Protein AF-A0A353VJP0-F1 (afdb_monomer_lite)

Foldseek 3Di:
DCLCVLVVCLVVLVVVLVVLVVVLVVLVVVLVVVVVVVPCVVLNVVSVVLNVLSVQLSVLSVVLNVLSVVLSVCCVPVVDPVSNVVSNVSSVVSNVVSVVSVVVSVVVVVVSVVVVVVD

Structure (mmCIF, N/CA/C/O backbone):
data_AF-A0A353VJP0-F1
#
_entry.id   AF-A0A353VJP0-F1
#
loop_
_atom_site.group_PDB
_atom_site.id
_atom_site.type_symbol
_atom_site.label_atom_id
_atom_site.label_alt_id
_atom_site.label_comp_id
_atom_site.label_asym_id
_atom_site.label_entity_id
_atom_site.label_seq_id
_atom_site.pdbx_PDB_ins_code
_atom_site.Cartn_x
_atom_site.Cartn_y
_atom_site.Cartn_z
_atom_site.occupancy
_atom_site.B_iso_or_equiv
_atom_site.auth_seq_id
_atom_site.auth_comp_id
_atom_site.auth_asym_id
_atom_site.auth_atom_id
_atom_site.pdbx_PDB_model_num
ATOM 1 N N . MET A 1 1 ? 11.169 0.263 -25.327 1.00 51.88 1 MET A N 1
ATOM 2 C CA . MET A 1 1 ? 9.993 1.146 -25.448 1.00 51.88 1 MET A CA 1
ATOM 3 C C . MET A 1 1 ? 8.964 0.960 -24.315 1.00 51.88 1 MET A C 1
ATOM 5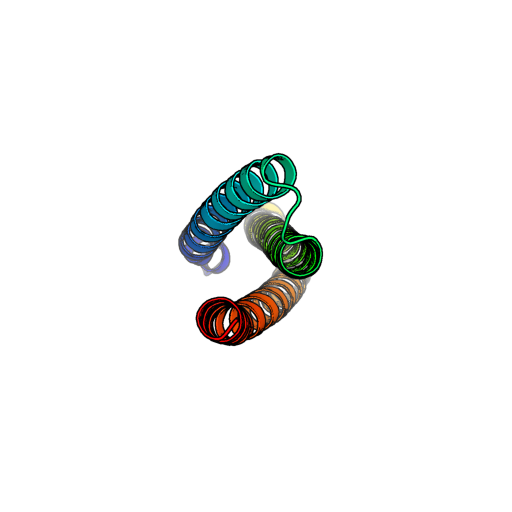 O O . MET A 1 1 ? 7.846 1.389 -24.492 1.00 51.88 1 MET A O 1
ATOM 9 N N . GLU A 1 2 ? 9.297 0.452 -23.114 1.00 70.00 2 GLU A N 1
ATOM 10 C CA . GLU A 1 2 ? 8.269 0.207 -22.062 1.00 70.00 2 GLU A CA 1
ATOM 11 C C . GLU A 1 2 ? 8.629 0.758 -20.667 1.00 70.00 2 GLU A C 1
ATOM 13 O O . GLU A 1 2 ? 8.192 0.248 -19.641 1.00 70.00 2 GLU A O 1
ATOM 18 N N . TRP A 1 3 ? 9.436 1.820 -20.587 1.00 74.38 3 TRP A N 1
ATOM 19 C CA . TRP A 1 3 ? 9.810 2.418 -19.293 1.00 74.38 3 TRP A CA 1
ATOM 20 C C . TRP A 1 3 ? 8.614 3.034 -18.541 1.00 74.38 3 TRP A C 1
ATOM 22 O O . TRP A 1 3 ? 8.684 3.232 -17.331 1.00 74.38 3 TRP A O 1
ATOM 32 N N . TYR A 1 4 ? 7.511 3.311 -19.247 1.00 80.62 4 TYR A N 1
ATOM 33 C CA . TYR A 1 4 ? 6.283 3.875 -18.688 1.00 80.62 4 TYR A CA 1
ATOM 34 C C . TYR A 1 4 ? 5.351 2.830 -18.060 1.00 80.62 4 TYR A C 1
ATOM 36 O O . TYR A 1 4 ? 4.409 3.217 -17.374 1.00 80.62 4 TYR A O 1
ATOM 44 N N . GLY A 1 5 ? 5.599 1.525 -18.239 1.00 81.69 5 GLY A N 1
ATOM 45 C CA . GLY A 1 5 ? 4.772 0.458 -17.655 1.00 81.69 5 GLY A CA 1
ATOM 46 C C . GLY A 1 5 ? 4.522 0.649 -16.149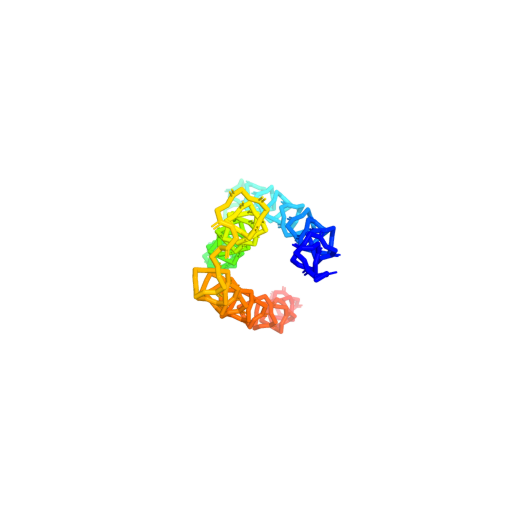 1.00 81.69 5 GLY A C 1
ATOM 47 O O . GLY A 1 5 ? 3.366 0.779 -15.746 1.00 81.69 5 GLY A O 1
ATOM 48 N N . PRO A 1 6 ? 5.571 0.803 -15.317 1.00 81.25 6 PRO A N 1
ATOM 49 C CA . PRO A 1 6 ? 5.428 1.121 -13.893 1.00 81.25 6 PRO A CA 1
ATOM 50 C C . PRO A 1 6 ? 4.592 2.374 -13.603 1.00 81.25 6 PRO A C 1
ATOM 52 O O . PRO A 1 6 ? 3.844 2.401 -12.627 1.00 81.25 6 PRO A O 1
ATOM 55 N N . LEU A 1 7 ? 4.691 3.404 -14.452 1.00 85.81 7 LEU A N 1
ATOM 56 C CA . LEU A 1 7 ? 3.971 4.668 -14.271 1.00 85.81 7 LEU A CA 1
ATOM 57 C C . LEU A 1 7 ? 2.465 4.505 -14.484 1.00 85.81 7 LEU A C 1
ATOM 59 O O . LEU A 1 7 ? 1.683 5.161 -13.804 1.00 85.81 7 LEU A O 1
ATOM 63 N N . THR A 1 8 ? 2.046 3.594 -15.365 1.00 90.44 8 THR A N 1
ATOM 64 C CA . THR A 1 8 ? 0.616 3.325 -15.604 1.00 90.44 8 THR A CA 1
ATOM 65 C C . THR A 1 8 ? -0.083 2.642 -14.426 1.00 90.44 8 THR A C 1
ATOM 67 O O . THR A 1 8 ? -1.302 2.733 -14.304 1.00 90.44 8 THR A O 1
ATOM 70 N N . ILE A 1 9 ? 0.671 2.008 -13.520 1.00 88.81 9 ILE A N 1
ATOM 71 C CA . ILE A 1 9 ? 0.139 1.322 -12.330 1.00 88.81 9 ILE A CA 1
ATOM 72 C C . ILE A 1 9 ? -0.017 2.297 -11.147 1.00 88.81 9 ILE A C 1
ATOM 74 O O . ILE A 1 9 ? -0.845 2.077 -10.259 1.00 88.81 9 ILE A O 1
ATOM 78 N N . LEU A 1 10 ? 0.730 3.408 -11.136 1.00 92.06 10 LEU A N 1
ATOM 79 C CA . LEU A 1 10 ? 0.706 4.384 -10.041 1.00 92.06 10 LEU A CA 1
ATOM 80 C C . LEU A 1 10 ? -0.684 4.961 -9.735 1.00 92.06 10 LEU A C 1
ATOM 82 O O . LEU A 1 10 ? -0.998 5.052 -8.549 1.00 92.06 10 LEU A O 1
ATOM 86 N N . PRO A 1 11 ? -1.545 5.302 -10.717 1.00 94.44 11 PRO A N 1
ATOM 87 C CA . PRO A 1 11 ? -2.901 5.757 -10.423 1.00 94.44 11 PRO A CA 1
ATOM 88 C C . PRO A 1 11 ? -3.707 4.732 -9.618 1.00 94.44 11 PRO A C 1
ATOM 90 O O . PRO A 1 11 ? -4.364 5.097 -8.645 1.00 94.44 11 PRO A O 1
ATOM 93 N N . ALA A 1 12 ? -3.611 3.443 -9.959 1.00 93.44 12 ALA A N 1
ATOM 94 C CA . ALA A 1 12 ? -4.305 2.382 -9.231 1.00 93.44 12 ALA A CA 1
ATOM 95 C C . ALA A 1 12 ? -3.803 2.274 -7.782 1.00 93.44 12 ALA A C 1
ATOM 97 O O . ALA A 1 12 ? -4.605 2.211 -6.852 1.00 93.44 12 ALA A O 1
ATOM 98 N N . ILE A 1 13 ? -2.484 2.331 -7.569 1.00 95.06 13 ILE A N 1
ATOM 99 C CA . ILE A 1 13 ? -1.893 2.337 -6.220 1.00 95.06 13 ILE A CA 1
ATOM 100 C C . ILE A 1 13 ? -2.323 3.585 -5.444 1.00 95.06 13 ILE A C 1
ATOM 102 O O . ILE A 1 13 ? -2.681 3.481 -4.273 1.00 95.06 13 ILE A O 1
ATOM 106 N N . GLY A 1 14 ? -2.349 4.749 -6.097 1.00 95.44 14 GLY A N 1
ATOM 107 C CA . GLY A 1 14 ? -2.807 6.006 -5.510 1.00 95.44 14 GLY A CA 1
ATOM 108 C C . GLY A 1 14 ? -4.249 5.928 -5.008 1.00 95.44 14 GLY A C 1
ATOM 1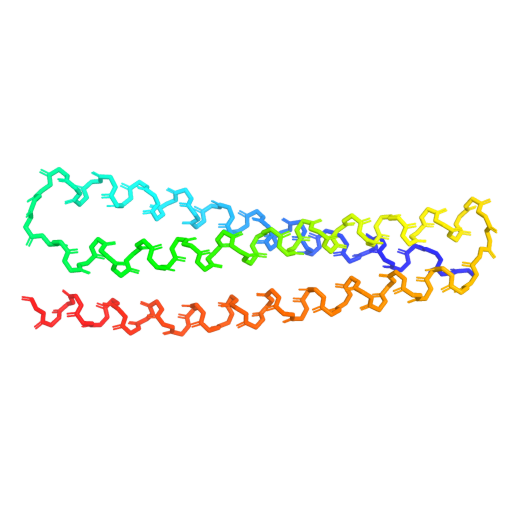09 O O . GLY A 1 14 ? -4.532 6.366 -3.894 1.00 95.44 14 GLY A O 1
ATOM 110 N N . LEU A 1 15 ? -5.144 5.295 -5.771 1.00 95.94 15 LEU A N 1
ATOM 111 C CA . LEU A 1 15 ? -6.527 5.058 -5.344 1.00 95.94 15 LEU A CA 1
ATOM 112 C C . LEU A 1 15 ? -6.611 4.122 -4.131 1.00 95.94 15 LEU A C 1
ATOM 114 O O . LEU A 1 15 ? -7.390 4.379 -3.210 1.00 95.94 15 LEU A O 1
ATOM 118 N N . ILE A 1 16 ? -5.793 3.067 -4.089 1.00 95.56 16 ILE A N 1
ATOM 119 C CA . ILE A 1 16 ? -5.761 2.136 -2.950 1.00 95.56 16 ILE A CA 1
ATOM 120 C C . ILE A 1 16 ? -5.240 2.848 -1.695 1.00 95.56 16 ILE A C 1
ATOM 122 O O . ILE A 1 16 ? -5.828 2.698 -0.621 1.00 95.56 16 ILE A O 1
ATOM 126 N N . ILE A 1 17 ? -4.184 3.656 -1.824 1.00 96.44 17 ILE A N 1
ATOM 127 C CA . ILE A 1 17 ? -3.644 4.482 -0.735 1.00 96.44 17 ILE A CA 1
ATOM 128 C C . ILE A 1 17 ? -4.716 5.444 -0.221 1.00 96.44 17 ILE A C 1
ATOM 130 O O . ILE A 1 17 ? -4.975 5.479 0.980 1.00 96.44 17 ILE A O 1
ATOM 134 N N . LEU A 1 18 ? -5.381 6.182 -1.116 1.00 96.19 18 LEU A N 1
ATOM 135 C CA . LEU A 1 18 ? -6.423 7.143 -0.749 1.00 96.19 18 LEU A CA 1
ATOM 136 C C . LEU A 1 18 ? -7.575 6.466 0.001 1.00 96.19 18 LEU A C 1
ATOM 138 O O . LEU A 1 18 ? -7.975 6.917 1.074 1.00 96.19 18 LEU A O 1
ATOM 142 N N . SER A 1 19 ? -8.071 5.346 -0.527 1.00 94.00 19 SER A N 1
ATOM 143 C CA . SER A 1 19 ? -9.111 4.553 0.131 1.00 94.00 19 SER A CA 1
ATOM 144 C C . SER A 1 19 ? -8.663 4.098 1.525 1.00 94.00 19 SER A C 1
ATOM 146 O O . SER A 1 19 ? -9.398 4.250 2.500 1.00 94.00 19 SER A O 1
ATOM 148 N N . THR A 1 20 ? -7.442 3.575 1.645 1.00 94.00 20 THR A N 1
ATOM 149 C CA . THR A 1 20 ? -6.897 3.070 2.916 1.00 94.00 20 THR A CA 1
ATOM 150 C C . THR A 1 20 ? -6.688 4.196 3.933 1.00 94.00 20 THR A C 1
ATOM 152 O O . THR A 1 20 ? -6.986 4.016 5.114 1.00 94.00 20 THR A O 1
ATOM 155 N N . ALA A 1 21 ? -6.240 5.373 3.490 1.00 92.88 21 ALA A N 1
ATOM 156 C CA . ALA A 1 21 ? -6.090 6.561 4.326 1.00 92.88 21 ALA A CA 1
ATOM 157 C C . ALA A 1 21 ? -7.441 7.044 4.876 1.00 92.88 21 ALA A C 1
ATOM 159 O O . ALA A 1 21 ? -7.554 7.316 6.072 1.00 92.88 21 ALA A O 1
ATOM 160 N N . ASN A 1 22 ? -8.485 7.056 4.045 1.00 94.06 22 ASN A N 1
ATOM 161 C CA . ASN A 1 22 ? -9.839 7.392 4.491 1.00 94.06 22 ASN A CA 1
ATOM 162 C C . ASN A 1 22 ? -10.346 6.406 5.559 1.00 94.06 22 ASN A C 1
ATOM 164 O O . ASN A 1 22 ? -10.901 6.827 6.576 1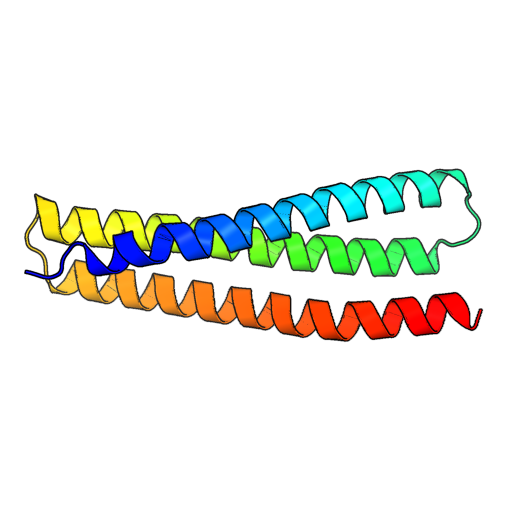.00 94.06 22 ASN A O 1
ATOM 168 N N . PHE A 1 23 ? -10.096 5.101 5.382 1.00 91.50 23 PHE A N 1
ATOM 169 C CA . PHE A 1 23 ? -10.418 4.091 6.398 1.00 91.50 23 PHE A CA 1
ATOM 170 C C . PHE A 1 23 ? -9.642 4.293 7.705 1.00 91.50 23 PHE A C 1
ATOM 172 O O . PHE A 1 23 ? -10.227 4.161 8.778 1.00 91.50 23 PHE A O 1
ATOM 179 N N . LEU A 1 24 ? -8.350 4.630 7.635 1.00 93.00 24 LEU A N 1
ATOM 180 C CA . LEU A 1 24 ? -7.529 4.923 8.815 1.00 93.00 24 LEU A CA 1
ATOM 181 C C . LEU A 1 24 ? -8.094 6.095 9.623 1.00 93.00 24 LEU A C 1
ATOM 183 O O . LEU A 1 24 ? -8.248 5.972 10.836 1.00 93.00 24 LEU A O 1
ATOM 187 N N . VAL A 1 25 ? -8.438 7.201 8.956 1.00 94.25 25 VAL A N 1
ATOM 188 C CA . VAL A 1 25 ? -9.015 8.388 9.609 1.00 94.25 25 VAL A CA 1
ATOM 189 C C . VAL A 1 25 ? -10.367 8.057 10.241 1.00 94.25 25 VAL A C 1
ATOM 191 O O . VAL A 1 25 ? -10.593 8.371 11.409 1.00 94.25 25 VAL A O 1
ATOM 194 N N . SER A 1 26 ? -11.246 7.370 9.506 1.00 93.06 26 SER A N 1
ATOM 195 C CA . SER A 1 26 ? -12.559 6.965 10.018 1.00 93.06 26 SER A CA 1
ATOM 196 C C . SER A 1 26 ? -12.444 6.055 11.245 1.00 93.06 26 SER A C 1
ATOM 198 O O . SER A 1 26 ? -13.126 6.292 12.242 1.00 93.06 26 SER A O 1
ATOM 200 N N . LEU A 1 27 ? -11.549 5.062 11.208 1.00 91.25 27 LEU A N 1
ATOM 201 C CA . LEU A 1 27 ? -11.328 4.145 12.324 1.00 91.25 27 LEU A CA 1
ATOM 202 C C . LEU A 1 27 ? -10.724 4.855 13.540 1.00 91.25 27 LEU A C 1
ATOM 204 O O . LEU A 1 27 ? -11.097 4.549 14.669 1.00 91.25 27 LEU A O 1
ATOM 208 N N . ASN A 1 28 ? -9.814 5.805 13.322 1.00 92.69 28 ASN A N 1
ATOM 209 C CA . ASN A 1 28 ? -9.221 6.595 14.397 1.00 92.69 28 ASN A CA 1
ATOM 210 C C . ASN A 1 28 ? -10.269 7.461 15.114 1.00 92.69 28 ASN A C 1
ATOM 212 O O . ASN A 1 28 ? -10.311 7.484 16.341 1.00 92.69 28 ASN A O 1
ATOM 216 N N . ASN A 1 29 ? -11.160 8.107 14.356 1.00 93.25 29 ASN A N 1
ATOM 217 C CA . ASN A 1 29 ? -12.262 8.883 14.926 1.00 93.25 29 ASN A CA 1
ATOM 218 C C . ASN A 1 29 ? -13.229 7.991 15.717 1.00 93.25 29 ASN A C 1
ATOM 220 O O . ASN A 1 29 ? -13.656 8.358 16.806 1.00 93.25 29 ASN A O 1
ATOM 224 N N . GLU A 1 30 ? -13.541 6.794 15.212 1.00 89.56 30 GLU A N 1
ATOM 225 C CA . GLU A 1 30 ? -14.392 5.841 15.932 1.00 89.56 30 GLU A CA 1
ATOM 226 C C . GLU A 1 30 ? -13.749 5.362 17.244 1.00 89.56 30 GLU A C 1
ATOM 228 O O . GLU A 1 30 ? -14.438 5.231 18.254 1.00 89.56 30 GLU A O 1
ATOM 233 N N . ILE A 1 31 ? -12.433 5.116 17.256 1.00 90.19 31 ILE A N 1
ATOM 234 C CA . ILE A 1 31 ? -11.695 4.774 18.482 1.00 90.19 31 ILE A CA 1
ATOM 235 C C . ILE A 1 31 ? -11.780 5.922 19.494 1.00 90.19 31 ILE A C 1
ATOM 237 O O . ILE A 1 31 ? -12.086 5.667 20.655 1.00 90.19 31 ILE A O 1
ATOM 241 N N . TYR A 1 32 ? -11.580 7.165 19.050 1.00 90.88 32 TYR A N 1
ATOM 242 C CA . TYR A 1 32 ? -11.656 8.346 19.911 1.00 90.88 32 TYR A CA 1
ATOM 243 C C . TYR A 1 32 ? -13.038 8.517 20.563 1.00 90.88 32 TYR A C 1
ATOM 245 O O . TYR A 1 32 ? -13.135 8.824 21.749 1.00 90.88 32 TYR A O 1
ATOM 253 N N . GLU A 1 33 ? -14.121 8.261 19.825 1.00 89.81 33 GLU A N 1
ATOM 254 C CA . GLU A 1 33 ? -15.476 8.284 20.392 1.00 89.81 33 GLU A CA 1
ATOM 255 C C . GLU A 1 33 ? -15.720 7.129 21.377 1.00 89.81 33 GLU A C 1
ATOM 257 O O . GLU A 1 33 ? -16.337 7.324 22.424 1.00 89.81 33 GLU A O 1
ATOM 262 N N . LEU A 1 34 ? -15.192 5.932 21.099 1.00 87.38 34 LEU A N 1
ATOM 263 C CA . LEU A 1 34 ? -15.304 4.790 22.014 1.00 87.38 34 LEU A CA 1
ATOM 264 C C . LEU A 1 34 ? -14.526 4.992 23.320 1.00 87.38 34 LEU A C 1
ATOM 266 O O . LEU A 1 34 ? -14.961 4.500 24.363 1.00 87.38 34 LEU A O 1
ATOM 270 N N . GLU A 1 35 ? -13.394 5.698 23.277 1.00 87.06 35 GLU A N 1
ATOM 271 C CA . GLU A 1 35 ? -12.613 6.040 24.470 1.00 87.06 35 GLU A CA 1
ATOM 272 C C . GLU A 1 35 ? -13.394 6.952 25.424 1.00 87.06 35 GLU A C 1
ATOM 274 O O . GLU A 1 35 ? -13.308 6.760 26.636 1.00 87.06 35 GLU A O 1
ATOM 279 N N . LYS A 1 36 ? -14.222 7.866 24.899 1.00 86.69 36 LYS A N 1
ATOM 280 C CA . LYS A 1 36 ? -15.083 8.742 25.715 1.00 86.69 36 LYS A CA 1
ATOM 281 C C . LYS A 1 36 ? -16.192 7.987 26.452 1.00 86.69 36 LYS A C 1
ATOM 283 O O . LYS A 1 36 ? -16.586 8.392 27.541 1.00 86.69 36 LYS A O 1
ATOM 288 N N . ASP A 1 37 ? -16.714 6.909 25.865 1.00 80.56 37 ASP A N 1
ATOM 289 C CA . ASP A 1 37 ? -17.864 6.168 26.408 1.00 80.56 37 ASP A CA 1
ATOM 290 C C . ASP A 1 37 ? -17.449 5.095 27.445 1.00 80.56 37 ASP A C 1
ATOM 292 O O . ASP A 1 37 ? -18.310 4.477 28.066 1.00 80.56 37 ASP A O 1
ATOM 296 N N . HIS A 1 38 ? -16.140 4.855 27.651 1.00 69.12 38 HIS A N 1
ATOM 297 C CA . HIS A 1 38 ? -15.492 3.974 28.657 1.00 69.12 38 HIS A CA 1
ATOM 298 C C . HIS A 1 38 ? -16.018 2.524 28.822 1.00 69.12 38 HIS A C 1
ATOM 300 O O . HIS A 1 38 ? -15.463 1.743 29.593 1.00 69.12 38 HIS A O 1
ATOM 306 N N . LYS A 1 39 ? -17.055 2.102 28.094 1.00 65.75 39 LYS A N 1
ATOM 307 C CA . LYS A 1 39 ? -17.789 0.845 28.339 1.00 65.75 39 LYS A CA 1
ATOM 308 C C . LY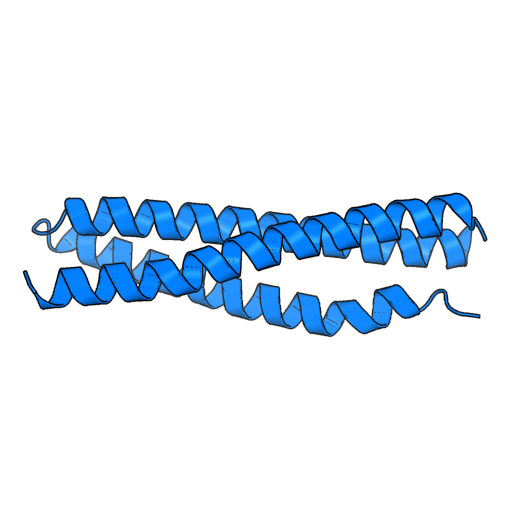S A 1 39 ? -17.281 -0.357 27.542 1.00 65.75 39 LYS A C 1
ATOM 310 O O . LYS A 1 39 ? -17.740 -1.474 27.769 1.00 65.75 39 LYS A O 1
ATOM 315 N N . LYS A 1 40 ? -16.370 -0.163 26.578 1.00 76.38 40 LYS A N 1
ATOM 316 C CA . LYS A 1 40 ? -16.017 -1.195 25.580 1.00 76.38 40 LYS A CA 1
ATOM 317 C C . LYS A 1 40 ? -14.516 -1.302 25.288 1.00 76.38 40 LYS A C 1
ATOM 319 O O . LYS A 1 40 ? -14.110 -1.361 24.128 1.00 76.38 40 LYS A O 1
ATOM 324 N N . GLU A 1 41 ? -13.682 -1.416 26.325 1.00 82.56 41 GLU A N 1
ATOM 325 C CA . GLU A 1 41 ? -12.222 -1.570 26.164 1.00 82.56 41 GLU A CA 1
ATOM 326 C C . GLU A 1 41 ? -11.809 -2.698 25.201 1.00 82.56 41 GLU A C 1
ATOM 328 O O . GLU A 1 41 ? -10.820 -2.584 24.475 1.00 82.56 41 GLU A O 1
ATOM 333 N N . TRP A 1 42 ? -12.556 -3.808 25.178 1.00 83.75 42 TRP A N 1
ATOM 334 C CA . TRP A 1 42 ? -12.250 -4.926 24.284 1.00 83.75 42 TRP A CA 1
ATOM 335 C C . TRP A 1 42 ? -12.404 -4.535 22.803 1.00 83.75 42 TRP A C 1
ATOM 337 O O . TRP A 1 42 ? -11.580 -4.933 21.976 1.00 83.75 42 TRP A O 1
ATOM 347 N N . VAL A 1 43 ? -13.411 -3.715 22.478 1.00 84.56 43 VAL A N 1
ATOM 348 C CA . VAL A 1 43 ? -13.662 -3.212 21.118 1.00 84.56 43 VAL A CA 1
ATOM 349 C C . VAL A 1 43 ? -12.551 -2.254 20.708 1.00 84.56 43 VAL A C 1
ATOM 351 O O . VAL A 1 43 ? -12.037 -2.365 19.595 1.00 84.56 43 VAL A O 1
ATOM 354 N N . ILE A 1 44 ? -12.129 -1.372 21.620 1.00 86.69 44 ILE A N 1
ATOM 355 C CA . ILE A 1 44 ? -11.009 -0.444 21.402 1.00 86.69 44 ILE A CA 1
ATOM 356 C C . ILE A 1 44 ? -9.732 -1.226 21.067 1.00 86.69 44 ILE A C 1
ATOM 358 O O . ILE A 1 44 ? -9.087 -0.957 20.052 1.00 86.69 44 ILE A O 1
ATOM 362 N N . ARG A 1 45 ? -9.403 -2.268 21.847 1.00 88.50 45 ARG A N 1
ATOM 363 C CA . ARG A 1 45 ? -8.221 -3.117 21.600 1.00 88.50 45 ARG A CA 1
ATOM 364 C C . ARG A 1 45 ? -8.247 -3.788 20.221 1.00 88.50 45 ARG A C 1
ATOM 366 O O . ARG A 1 45 ? -7.216 -3.835 19.545 1.00 88.50 45 ARG A O 1
ATOM 373 N N . GLU A 1 46 ? -9.393 -4.298 19.774 1.00 87.94 46 GLU A N 1
ATOM 374 C CA . GLU A 1 46 ? -9.505 -4.912 18.442 1.00 87.94 46 GLU A CA 1
ATOM 375 C C . GLU A 1 46 ? -9.438 -3.881 17.304 1.00 87.94 46 GLU A C 1
ATOM 377 O O . GLU A 1 46 ? -8.786 -4.133 16.284 1.00 87.94 46 GLU A O 1
ATOM 382 N N . LYS A 1 47 ? -10.024 -2.693 17.486 1.00 88.88 47 LYS A N 1
ATOM 383 C CA . LYS A 1 47 ? -9.930 -1.593 16.513 1.00 88.88 47 LYS A CA 1
ATOM 384 C C . LYS A 1 47 ? -8.515 -1.023 16.402 1.00 88.88 47 LYS A C 1
ATOM 386 O O . LYS A 1 47 ? -8.049 -0.776 15.294 1.00 88.88 47 LYS A O 1
ATOM 391 N N . LEU A 1 48 ? -7.760 -0.936 17.496 1.00 90.69 48 LEU A N 1
ATOM 392 C CA . LEU A 1 48 ? -6.337 -0.570 17.446 1.00 90.69 48 LEU A CA 1
ATOM 393 C C . LEU A 1 48 ? -5.506 -1.588 16.645 1.00 90.69 48 LEU A C 1
ATOM 395 O O . LEU A 1 48 ? -4.633 -1.211 15.859 1.00 90.69 48 LEU A O 1
ATOM 399 N N . LYS A 1 49 ? -5.802 -2.891 16.766 1.00 90.62 49 LYS A N 1
ATOM 400 C CA . LYS A 1 49 ? -5.164 -3.922 15.922 1.00 90.62 49 LYS A CA 1
ATOM 401 C C . LYS A 1 49 ? -5.526 -3.753 14.445 1.00 90.62 49 LYS A C 1
ATOM 403 O O . LYS A 1 49 ? -4.674 -3.984 13.584 1.00 90.62 49 LYS A O 1
ATOM 408 N N . GLN A 1 50 ? -6.770 -3.381 14.140 1.00 90.06 50 GLN A N 1
ATOM 409 C CA . GLN A 1 50 ? -7.205 -3.051 12.780 1.00 90.06 50 GLN A CA 1
ATOM 410 C C . GLN A 1 50 ? -6.439 -1.840 12.229 1.00 90.06 50 GLN A C 1
ATOM 412 O O . GLN A 1 50 ? -5.898 -1.935 11.124 1.00 90.06 50 GLN A O 1
ATOM 417 N N . LEU A 1 51 ? -6.317 -0.771 13.022 1.00 92.88 51 LEU A N 1
ATOM 418 C CA . LEU A 1 51 ? -5.597 0.457 12.680 1.00 92.88 51 LEU A CA 1
ATOM 419 C C . LEU A 1 51 ? -4.124 0.168 12.366 1.00 92.88 51 LEU A C 1
ATOM 421 O O . LEU A 1 51 ? -3.626 0.551 11.310 1.00 92.88 51 LEU A O 1
ATOM 425 N N . LYS A 1 52 ? -3.443 -0.608 13.221 1.00 93.12 52 LYS A N 1
ATOM 426 C CA . LYS A 1 52 ? -2.043 -1.006 13.001 1.00 93.12 52 LYS A CA 1
ATOM 427 C C . LYS A 1 52 ? -1.857 -1.782 11.693 1.00 93.12 52 LYS A C 1
ATOM 429 O O . LYS A 1 52 ? -0.900 -1.533 10.965 1.00 93.12 52 LYS A O 1
ATOM 434 N N . ARG A 1 53 ? -2.759 -2.720 11.375 1.00 92.50 53 ARG A N 1
ATOM 435 C CA . ARG A 1 53 ? -2.689 -3.502 10.125 1.00 92.50 53 ARG A CA 1
ATOM 436 C C . ARG A 1 53 ? -2.879 -2.626 8.888 1.00 92.50 53 ARG A C 1
ATOM 438 O O . ARG A 1 53 ? -2.121 -2.783 7.935 1.00 92.50 53 ARG A O 1
ATOM 445 N N . LEU A 1 54 ? -3.849 -1.709 8.921 1.00 93.69 54 LEU A N 1
ATOM 446 C CA . LEU A 1 54 ? -4.072 -0.740 7.843 1.00 93.69 54 LEU A CA 1
ATOM 447 C C . LEU A 1 54 ? -2.858 0.177 7.659 1.00 93.69 54 LEU A C 1
ATOM 449 O O . LEU A 1 54 ? -2.424 0.385 6.531 1.00 93.69 54 LEU A O 1
ATOM 453 N N . GLY A 1 55 ? -2.267 0.663 8.755 1.00 94.06 55 GLY A N 1
ATOM 454 C CA . GLY A 1 55 ? -1.077 1.513 8.712 1.00 94.06 55 GLY A CA 1
ATOM 455 C C . GLY A 1 55 ? 0.119 0.817 8.060 1.00 94.06 55 GLY A C 1
ATOM 456 O O . GLY A 1 55 ? 0.765 1.394 7.190 1.00 94.06 55 GLY A O 1
ATOM 457 N N . ILE A 1 56 ? 0.367 -0.451 8.411 1.00 95.56 56 ILE A N 1
ATOM 458 C CA . ILE A 1 56 ? 1.435 -1.258 7.795 1.00 95.56 56 ILE A CA 1
ATOM 459 C C . ILE A 1 56 ? 1.170 -1.471 6.299 1.00 95.56 56 ILE A C 1
ATOM 461 O O . ILE A 1 56 ? 2.081 -1.299 5.493 1.00 95.56 56 ILE A O 1
ATOM 465 N N . ALA A 1 57 ? -0.063 -1.810 5.910 1.00 95.94 57 ALA A N 1
ATOM 466 C CA . ALA A 1 57 ? -0.410 -1.970 4.499 1.00 95.94 57 ALA A CA 1
ATOM 467 C C . ALA A 1 57 ? -0.203 -0.669 3.709 1.00 95.94 57 ALA A C 1
ATOM 469 O O . ALA A 1 57 ? 0.389 -0.694 2.632 1.00 95.94 57 ALA A O 1
ATOM 470 N N . ASN A 1 58 ? -0.623 0.470 4.266 1.00 95.88 58 ASN A N 1
ATOM 471 C CA . ASN A 1 58 ? -0.464 1.770 3.623 1.00 95.88 58 ASN A CA 1
ATOM 472 C C . ASN A 1 58 ? 1.019 2.153 3.460 1.00 95.88 58 ASN A C 1
ATOM 474 O O . ASN A 1 58 ? 1.422 2.633 2.404 1.00 95.88 58 ASN A O 1
ATOM 478 N N . ALA A 1 59 ? 1.854 1.869 4.465 1.00 96.94 59 ALA A N 1
ATOM 479 C CA . ALA A 1 59 ? 3.300 2.076 4.380 1.00 96.94 59 ALA A CA 1
ATOM 480 C C . ALA A 1 59 ? 3.943 1.233 3.263 1.00 96.94 59 ALA A C 1
ATOM 482 O O . ALA A 1 59 ? 4.725 1.760 2.475 1.00 96.94 59 ALA A O 1
ATOM 483 N N . LEU A 1 60 ? 3.568 -0.047 3.140 1.00 96.88 60 LEU A N 1
ATOM 484 C CA . LEU A 1 60 ? 4.052 -0.919 2.062 1.00 96.88 60 LEU A CA 1
ATOM 485 C C . LEU A 1 60 ? 3.638 -0.411 0.672 1.00 96.88 60 LEU A C 1
ATOM 487 O O . LEU A 1 60 ? 4.443 -0.464 -0.259 1.00 96.88 60 LEU A O 1
ATOM 491 N N . LEU A 1 61 ? 2.418 0.122 0.532 1.00 97.00 61 LEU A N 1
ATOM 492 C CA . LEU A 1 61 ? 1.961 0.738 -0.717 1.00 97.00 61 LEU A CA 1
ATOM 493 C C . LEU A 1 61 ? 2.788 1.981 -1.069 1.00 97.00 61 LEU A C 1
ATOM 495 O O . LEU A 1 61 ? 3.254 2.081 -2.205 1.00 97.00 61 LEU A O 1
ATOM 499 N N . TYR A 1 62 ? 3.055 2.876 -0.111 1.00 97.00 62 TYR A N 1
ATOM 500 C CA . TYR A 1 62 ? 3.947 4.022 -0.336 1.00 97.00 62 TYR A CA 1
ATOM 501 C C . TYR A 1 62 ? 5.359 3.587 -0.740 1.00 97.00 62 TYR A C 1
ATOM 503 O O . TYR A 1 62 ? 5.905 4.112 -1.712 1.00 97.00 62 TYR A O 1
ATOM 511 N N . SER A 1 63 ? 5.937 2.595 -0.053 1.00 97.25 63 SER A N 1
ATOM 512 C CA . SER A 1 63 ? 7.245 2.047 -0.425 1.00 97.25 63 SER A CA 1
ATOM 513 C C . SER A 1 63 ? 7.232 1.499 -1.851 1.00 97.25 63 SER A C 1
ATOM 515 O O . SER A 1 63 ? 8.130 1.804 -2.634 1.00 97.25 63 SER A O 1
ATOM 517 N N . SER A 1 64 ? 6.192 0.752 -2.227 1.00 96.69 64 SER A N 1
ATOM 518 C CA . SER A 1 64 ? 6.071 0.215 -3.584 1.00 96.69 64 SER A CA 1
ATOM 519 C C . SER A 1 64 ? 5.982 1.303 -4.657 1.00 96.69 64 SER A C 1
ATOM 521 O O . SER A 1 64 ? 6.623 1.177 -5.700 1.00 96.69 64 SER A O 1
ATOM 523 N N . ALA A 1 65 ? 5.269 2.402 -4.387 1.00 96.19 65 ALA A N 1
ATOM 524 C CA . ALA A 1 65 ? 5.158 3.528 -5.308 1.00 96.19 65 ALA A CA 1
ATOM 525 C C . ALA A 1 65 ? 6.524 4.190 -5.554 1.00 96.19 65 ALA A C 1
ATOM 527 O O . ALA A 1 65 ? 6.871 4.478 -6.700 1.00 96.19 65 ALA A O 1
ATOM 528 N N . ILE A 1 66 ? 7.337 4.355 -4.503 1.00 96.56 66 ILE A N 1
ATOM 529 C CA . ILE A 1 66 ? 8.710 4.873 -4.619 1.00 96.56 66 ILE A CA 1
ATOM 530 C C . ILE A 1 66 ? 9.575 3.939 -5.475 1.00 96.56 66 ILE A C 1
ATOM 532 O O . ILE A 1 66 ? 10.308 4.414 -6.347 1.00 96.56 66 ILE A O 1
ATOM 536 N N . PHE A 1 67 ? 9.476 2.620 -5.282 1.00 96.00 67 PHE A N 1
ATOM 537 C CA . PHE A 1 67 ? 10.222 1.658 -6.098 1.00 96.00 67 PHE A CA 1
ATOM 538 C C . PHE A 1 67 ? 9.778 1.669 -7.566 1.00 96.00 67 PHE A C 1
ATOM 540 O O . PHE A 1 67 ? 10.638 1.628 -8.445 1.00 96.00 67 PHE A O 1
ATOM 547 N N . LEU A 1 68 ? 8.478 1.801 -7.858 1.00 94.69 68 LEU A N 1
ATOM 548 C CA . LEU A 1 68 ? 7.987 1.938 -9.236 1.00 94.69 68 LEU A CA 1
ATOM 549 C C . LEU A 1 68 ? 8.505 3.217 -9.899 1.00 94.69 68 LEU A C 1
ATOM 551 O O . LEU A 1 68 ? 9.020 3.149 -11.016 1.00 94.69 68 LEU A O 1
ATOM 555 N N . LEU A 1 69 ? 8.437 4.356 -9.205 1.00 94.69 69 LEU A N 1
ATOM 556 C CA . LEU A 1 69 ? 8.968 5.630 -9.700 1.00 94.69 69 LEU A CA 1
ATOM 557 C C . LEU A 1 69 ? 10.470 5.541 -9.977 1.00 94.69 69 LEU A C 1
ATOM 559 O O . LEU A 1 69 ? 10.929 5.899 -11.061 1.00 94.69 69 LEU A O 1
ATOM 563 N N . THR A 1 70 ? 11.228 4.994 -9.027 1.00 92.94 70 THR A N 1
ATOM 564 C CA . THR A 1 70 ? 12.680 4.833 -9.163 1.00 92.94 70 THR A CA 1
ATOM 565 C C . THR A 1 70 ? 13.027 3.842 -10.277 1.00 92.94 70 THR A C 1
ATOM 567 O O . THR A 1 70 ? 13.988 4.062 -11.012 1.00 92.94 70 THR A O 1
ATOM 570 N N . SER A 1 71 ? 12.220 2.791 -10.475 1.00 93.62 71 SER A N 1
ATOM 571 C CA . SER A 1 71 ? 12.395 1.859 -11.594 1.00 93.62 71 SER A CA 1
ATOM 572 C C . SER A 1 71 ? 12.254 2.586 -12.933 1.00 93.62 71 SER A C 1
ATOM 574 O O . SER A 1 71 ? 13.184 2.550 -13.739 1.00 93.62 71 SER A O 1
ATOM 576 N N . ALA A 1 72 ? 11.168 3.340 -13.134 1.00 91.75 72 ALA A N 1
ATOM 577 C CA . ALA A 1 72 ? 10.936 4.099 -14.358 1.00 91.75 72 ALA A CA 1
ATOM 578 C C . ALA A 1 72 ? 12.061 5.116 -14.608 1.00 91.75 72 ALA A C 1
ATOM 580 O O . ALA A 1 72 ? 12.597 5.182 -15.715 1.00 91.75 72 ALA A O 1
ATOM 581 N N . LEU A 1 73 ? 12.486 5.832 -13.560 1.00 91.56 73 LEU A N 1
ATOM 582 C CA . LEU A 1 73 ? 13.580 6.798 -13.636 1.00 91.56 73 LEU A CA 1
ATOM 583 C C . LEU A 1 73 ? 14.914 6.134 -14.010 1.00 91.56 73 LEU A C 1
ATOM 585 O O . LEU A 1 73 ? 15.647 6.657 -14.846 1.00 91.56 73 LEU A O 1
ATOM 589 N N . SER A 1 74 ? 15.209 4.955 -13.451 1.00 91.00 74 SER A N 1
ATOM 590 C CA . SER A 1 74 ? 16.444 4.218 -13.752 1.00 91.00 74 SER A CA 1
ATOM 591 C C . SER A 1 74 ? 16.545 3.814 -15.226 1.00 91.00 74 SER A C 1
ATOM 593 O O . SER A 1 74 ? 17.610 3.938 -15.834 1.00 91.00 74 SER A O 1
ATOM 595 N N . LYS A 1 75 ? 15.427 3.395 -15.830 1.00 89.88 75 LYS A N 1
ATOM 596 C CA . LYS A 1 75 ? 15.368 3.044 -17.252 1.00 89.88 75 LYS A CA 1
ATOM 597 C C . LYS A 1 75 ? 15.410 4.284 -18.144 1.00 89.88 75 LYS A C 1
ATOM 599 O O . LYS A 1 75 ? 16.022 4.222 -19.205 1.00 89.88 75 LYS A O 1
ATOM 604 N N . ALA A 1 76 ? 14.784 5.381 -17.719 1.00 89.12 76 ALA A N 1
ATOM 605 C CA . ALA A 1 76 ? 14.729 6.626 -18.481 1.00 89.12 76 ALA A CA 1
ATOM 606 C C . ALA A 1 76 ? 16.074 7.373 -18.520 1.00 89.12 76 ALA A C 1
ATOM 608 O O . ALA A 1 76 ? 16.455 7.862 -19.577 1.00 89.12 76 ALA A O 1
ATOM 609 N N . LEU A 1 77 ? 16.794 7.454 -17.393 1.00 90.81 77 LEU A N 1
ATOM 610 C CA . LEU A 1 77 ? 18.042 8.224 -17.292 1.00 90.81 77 LEU A CA 1
ATOM 611 C C . LEU A 1 77 ? 19.295 7.395 -17.581 1.00 90.81 77 LEU A C 1
ATOM 613 O O . LEU A 1 77 ? 20.202 7.860 -18.261 1.00 90.81 77 LEU A O 1
ATOM 617 N N . PHE A 1 78 ? 19.361 6.173 -17.050 1.00 88.19 78 PHE A N 1
ATOM 618 C CA . PHE A 1 78 ? 20.584 5.365 -17.076 1.00 88.19 78 PHE A CA 1
ATOM 619 C C . PHE A 1 78 ? 20.511 4.201 -18.067 1.00 88.19 78 PHE A C 1
ATOM 621 O O . PHE A 1 78 ? 21.489 3.477 -18.225 1.00 88.19 78 PHE A O 1
ATOM 628 N N . THR A 1 79 ? 19.361 3.990 -18.722 1.00 86.75 79 THR A N 1
ATOM 629 C CA . THR A 1 79 ? 19.115 2.867 -19.650 1.00 86.75 79 THR A CA 1
ATOM 630 C C . THR A 1 79 ? 19.492 1.501 -19.044 1.00 86.75 79 THR A C 1
ATOM 632 O O . THR A 1 79 ? 19.866 0.569 -19.747 1.00 86.75 79 THR A O 1
ATOM 635 N N . SER A 1 80 ? 19.406 1.365 -17.714 1.00 87.25 80 SER A N 1
ATOM 636 C CA . SER A 1 80 ? 19.819 0.149 -17.006 1.00 87.25 80 SER A CA 1
ATOM 637 C C . SER A 1 80 ? 18.670 -0.850 -16.896 1.00 87.25 80 SER A C 1
ATOM 639 O O . SER A 1 80 ? 17.732 -0.674 -16.116 1.00 87.25 80 SER A O 1
ATOM 641 N N . ASP A 1 81 ? 18.754 -1.934 -17.664 1.00 88.62 81 ASP A N 1
ATOM 642 C CA . ASP A 1 81 ? 17.725 -2.982 -17.709 1.00 88.62 81 ASP A CA 1
ATOM 643 C C . ASP A 1 81 ? 17.687 -3.826 -16.440 1.00 88.62 81 ASP A C 1
ATOM 645 O O . ASP A 1 81 ? 16.616 -4.244 -15.999 1.00 88.62 81 ASP A O 1
ATOM 649 N N . PHE A 1 82 ? 18.856 -4.076 -15.853 1.00 91.31 82 PHE A N 1
ATOM 650 C CA . PHE A 1 82 ? 18.973 -4.869 -14.638 1.00 91.31 82 PHE A CA 1
ATOM 651 C C . PHE A 1 82 ? 18.322 -4.157 -13.447 1.00 91.31 82 PHE A C 1
ATOM 653 O O . PHE A 1 82 ? 17.467 -4.741 -12.780 1.00 91.31 82 PHE A O 1
ATOM 660 N N . LEU A 1 83 ? 18.663 -2.880 -13.226 1.00 91.38 83 LEU A N 1
ATOM 661 C CA . LEU A 1 83 ? 18.084 -2.082 -12.142 1.00 91.38 83 LEU A CA 1
ATOM 662 C C . LEU A 1 83 ? 16.574 -1.920 -12.321 1.00 91.38 83 LEU A C 1
ATOM 664 O O . LEU A 1 83 ? 15.825 -2.140 -11.371 1.00 91.38 83 LEU A O 1
ATOM 668 N N . PHE A 1 84 ? 16.117 -1.631 -13.542 1.00 92.56 84 PHE A N 1
ATOM 669 C CA . PHE A 1 84 ? 14.691 -1.533 -13.848 1.00 92.56 84 PHE A CA 1
ATOM 670 C C . PHE A 1 84 ? 13.921 -2.788 -13.415 1.00 92.56 84 PHE A C 1
ATOM 672 O O . PHE A 1 84 ? 12.956 -2.694 -12.654 1.00 92.56 84 PHE A O 1
ATOM 679 N N . LYS A 1 85 ? 14.378 -3.972 -13.850 1.00 92.19 85 LYS A N 1
ATOM 680 C CA . LYS A 1 85 ? 13.729 -5.252 -13.526 1.00 92.19 85 LYS A CA 1
ATOM 681 C C . LYS A 1 85 ? 13.770 -5.550 -12.028 1.00 92.19 85 LYS A C 1
ATOM 683 O O . LYS A 1 85 ? 12.755 -5.958 -11.468 1.00 92.19 85 LYS A O 1
ATOM 688 N N . LEU A 1 86 ? 14.909 -5.319 -11.375 1.00 94.81 86 LEU A N 1
ATOM 689 C CA . LEU A 1 86 ? 15.068 -5.564 -9.942 1.00 94.81 86 LEU A CA 1
ATOM 690 C C . LEU A 1 86 ? 14.088 -4.721 -9.113 1.00 94.81 86 LEU A C 1
ATOM 692 O O . LEU A 1 86 ? 13.367 -5.257 -8.271 1.00 94.81 86 LEU A O 1
ATOM 696 N N . LEU A 1 87 ? 14.020 -3.414 -9.379 1.00 95.00 87 LEU A N 1
ATOM 697 C CA . LEU A 1 87 ? 13.130 -2.508 -8.653 1.00 95.00 87 LEU A CA 1
ATOM 698 C C . LEU A 1 87 ? 11.651 -2.821 -8.921 1.00 95.00 87 LEU A C 1
ATOM 700 O O . LEU A 1 87 ? 10.839 -2.754 -7.998 1.00 95.00 87 LEU A O 1
ATOM 704 N N . MET A 1 88 ? 11.304 -3.216 -10.150 1.00 94.12 88 MET A N 1
ATOM 705 C CA . MET A 1 88 ? 9.953 -3.673 -10.486 1.00 94.12 88 MET A CA 1
ATOM 706 C C . MET A 1 88 ? 9.534 -4.914 -9.692 1.00 94.12 88 MET A C 1
ATOM 708 O O . MET A 1 88 ? 8.411 -4.968 -9.184 1.00 94.12 88 MET A O 1
ATOM 712 N N . VAL A 1 89 ? 10.424 -5.901 -9.556 1.00 95.50 89 VAL A N 1
ATOM 713 C CA . VAL A 1 89 ? 10.149 -7.114 -8.771 1.00 95.50 89 VAL A CA 1
ATOM 714 C C . VAL A 1 89 ? 9.933 -6.757 -7.301 1.00 95.50 89 VAL A C 1
ATOM 716 O O . VAL A 1 89 ? 8.934 -7.177 -6.718 1.00 95.50 89 VAL A O 1
ATOM 719 N N . ILE A 1 90 ? 10.801 -5.920 -6.722 1.00 96.94 90 ILE A N 1
ATOM 720 C CA . ILE A 1 90 ? 10.665 -5.461 -5.330 1.00 96.94 90 ILE A CA 1
ATOM 721 C C . ILE A 1 90 ? 9.325 -4.744 -5.125 1.00 96.94 90 ILE A C 1
ATOM 723 O O . ILE A 1 90 ? 8.585 -5.076 -4.197 1.00 96.94 90 ILE A O 1
ATOM 727 N N . ALA A 1 91 ? 8.973 -3.809 -6.011 1.00 96.31 91 ALA A N 1
ATOM 728 C CA . ALA A 1 91 ? 7.702 -3.097 -5.934 1.00 96.31 91 ALA A CA 1
ATOM 729 C C . ALA A 1 91 ? 6.499 -4.051 -5.993 1.00 96.31 91 ALA A C 1
ATOM 731 O O . ALA A 1 91 ? 5.582 -3.944 -5.180 1.00 96.31 91 ALA A O 1
ATOM 732 N N . THR A 1 92 ? 6.524 -5.012 -6.917 1.00 95.25 92 THR A N 1
ATOM 733 C CA . THR A 1 92 ? 5.437 -5.984 -7.111 1.00 95.25 92 THR A CA 1
ATOM 734 C C . THR A 1 92 ? 5.254 -6.876 -5.883 1.00 95.25 92 THR A C 1
ATOM 736 O O . THR A 1 92 ? 4.122 -7.122 -5.458 1.00 95.25 92 THR A O 1
ATOM 739 N N . VAL A 1 93 ? 6.351 -7.317 -5.259 1.00 97.75 93 VAL A N 1
ATOM 740 C CA . VAL A 1 93 ? 6.303 -8.088 -4.008 1.00 97.75 93 VAL A CA 1
ATOM 741 C C . VAL A 1 93 ? 5.684 -7.255 -2.884 1.00 97.75 93 VAL A C 1
ATOM 743 O O . VAL A 1 93 ? 4.780 -7.737 -2.203 1.00 97.75 93 VAL A O 1
ATOM 746 N N . LEU A 1 94 ? 6.094 -5.993 -2.723 1.00 97.44 94 LEU A N 1
ATOM 747 C CA . LEU A 1 94 ? 5.530 -5.101 -1.703 1.00 97.44 94 LEU A CA 1
ATOM 748 C C . LEU A 1 94 ? 4.026 -4.870 -1.898 1.00 97.44 94 LEU A C 1
ATOM 750 O O . LEU A 1 94 ? 3.271 -4.961 -0.928 1.00 97.44 94 LEU A O 1
ATOM 754 N N . ILE A 1 95 ? 3.581 -4.639 -3.139 1.00 96.44 95 ILE A N 1
ATOM 755 C CA . ILE A 1 95 ? 2.153 -4.501 -3.476 1.00 96.44 95 ILE A CA 1
ATOM 756 C C . ILE A 1 95 ? 1.404 -5.781 -3.115 1.00 96.44 95 ILE A C 1
ATOM 758 O O . ILE A 1 95 ? 0.368 -5.724 -2.460 1.00 96.44 95 ILE A O 1
ATOM 762 N N . THR A 1 96 ? 1.941 -6.941 -3.490 1.00 97.06 96 THR A N 1
ATOM 763 C CA . THR A 1 96 ? 1.312 -8.242 -3.222 1.00 97.06 96 THR A CA 1
ATOM 764 C C . THR A 1 96 ? 1.142 -8.479 -1.720 1.00 97.06 96 THR A C 1
ATOM 766 O O . THR A 1 96 ? 0.064 -8.872 -1.263 1.00 97.06 96 THR A O 1
ATOM 769 N N . VAL A 1 97 ? 2.175 -8.180 -0.926 1.00 97.69 97 VAL A N 1
ATOM 770 C CA . VAL A 1 97 ? 2.111 -8.284 0.538 1.00 97.69 97 VAL A CA 1
ATOM 771 C C . VAL A 1 97 ? 1.089 -7.297 1.108 1.00 97.69 97 VAL A C 1
ATOM 773 O O . VAL A 1 97 ? 0.262 -7.688 1.934 1.00 97.69 97 VAL A O 1
ATOM 776 N N . ALA A 1 98 ? 1.081 -6.045 0.644 1.00 97.06 98 ALA A N 1
ATOM 777 C CA . ALA A 1 98 ? 0.124 -5.037 1.093 1.00 97.06 98 ALA A CA 1
ATOM 778 C C . ALA A 1 98 ? -1.328 -5.447 0.799 1.00 97.06 98 ALA A C 1
ATOM 780 O O . ALA A 1 98 ? -2.174 -5.415 1.695 1.00 97.06 98 ALA A O 1
ATOM 781 N N . LEU A 1 99 ? -1.607 -5.904 -0.424 1.00 96.25 99 LEU A N 1
ATOM 782 C CA . LEU A 1 99 ? -2.927 -6.385 -0.835 1.00 96.25 99 LEU A CA 1
ATOM 783 C C . LEU A 1 99 ? -3.369 -7.600 -0.020 1.00 96.25 99 LEU A C 1
ATOM 785 O O . LEU A 1 99 ? -4.525 -7.671 0.389 1.00 96.25 99 LEU A O 1
ATOM 789 N N . THR A 1 100 ? -2.451 -8.515 0.292 1.00 96.44 100 THR A N 1
ATOM 790 C CA . THR A 1 100 ? -2.746 -9.668 1.154 1.00 96.44 100 THR A CA 1
ATOM 791 C C . THR A 1 100 ? -3.157 -9.218 2.560 1.00 96.44 100 THR A C 1
ATOM 793 O O . THR A 1 100 ? -4.139 -9.719 3.114 1.00 96.44 100 THR A O 1
ATOM 796 N N . ILE A 1 101 ? -2.464 -8.228 3.135 1.00 94.81 101 ILE A N 1
ATOM 797 C CA . ILE A 1 101 ? -2.825 -7.656 4.442 1.00 94.81 101 ILE A CA 1
ATOM 798 C C . ILE A 1 101 ? -4.204 -6.986 4.383 1.00 94.81 101 ILE A C 1
ATOM 800 O O . ILE A 1 101 ? -5.019 -7.208 5.283 1.00 94.81 101 ILE A O 1
ATOM 804 N N . LEU A 1 102 ? -4.485 -6.202 3.337 1.00 93.94 102 LEU A N 1
ATOM 805 C CA . LEU A 1 102 ? -5.778 -5.533 3.146 1.00 93.94 102 LEU A CA 1
ATOM 806 C C . LEU A 1 102 ? -6.922 -6.534 2.959 1.00 93.94 102 LEU A C 1
ATOM 808 O O . LEU A 1 102 ? -7.989 -6.371 3.550 1.00 93.94 102 LEU A O 1
ATOM 812 N N . PHE A 1 103 ? -6.686 -7.609 2.211 1.00 93.69 103 PHE A N 1
ATOM 813 C CA . PHE A 1 103 ? -7.650 -8.687 2.023 1.00 93.69 103 PHE A CA 1
ATOM 814 C C . PHE A 1 103 ? -7.992 -9.372 3.354 1.00 93.69 103 PHE A C 1
ATOM 816 O O . PHE A 1 103 ? -9.162 -9.470 3.732 1.00 93.69 103 PHE A O 1
ATOM 823 N N . ILE A 1 104 ? -6.972 -9.759 4.130 1.00 91.81 104 ILE A N 1
ATOM 824 C CA . ILE A 1 104 ? -7.158 -10.344 5.468 1.00 91.81 104 ILE A CA 1
ATOM 825 C C . ILE A 1 104 ? -7.873 -9.359 6.402 1.00 91.81 104 ILE A C 1
ATOM 827 O O . ILE A 1 104 ? -8.713 -9.766 7.211 1.00 91.81 104 ILE A O 1
ATOM 831 N N . HIS A 1 105 ? -7.535 -8.070 6.325 1.00 89.44 105 HIS A N 1
ATOM 832 C CA . HIS A 1 105 ? -8.196 -7.028 7.103 1.00 89.44 105 HIS A CA 1
ATOM 833 C C . HIS A 1 105 ? -9.692 -6.955 6.773 1.00 89.44 105 HIS A C 1
ATOM 835 O O . HIS A 1 105 ? -10.501 -6.988 7.699 1.00 89.44 105 HIS A O 1
ATOM 841 N N . SER A 1 106 ? -10.054 -6.928 5.487 1.00 87.38 106 SER A N 1
ATOM 842 C CA . SER A 1 106 ? -11.446 -6.856 5.025 1.00 87.38 106 SER A CA 1
ATOM 843 C C . SER A 1 106 ? -12.292 -8.011 5.573 1.00 87.38 106 SER A C 1
ATOM 845 O O . SER A 1 106 ? -13.347 -7.790 6.171 1.00 87.38 106 SER A O 1
ATOM 847 N N . ILE A 1 107 ? -11.771 -9.242 5.519 1.00 87.88 107 ILE A N 1
ATOM 848 C CA . ILE A 1 107 ? -12.451 -10.421 6.083 1.00 87.88 107 ILE A CA 1
ATOM 849 C C . ILE A 1 107 ? -12.624 -10.289 7.605 1.00 87.88 107 ILE A C 1
ATOM 851 O O . ILE A 1 107 ? -13.701 -10.543 8.153 1.00 87.88 107 ILE A O 1
ATOM 855 N N . LYS A 1 108 ? -11.571 -9.875 8.322 1.00 84.00 108 LYS A N 1
ATOM 856 C CA . LYS A 1 108 ? -11.623 -9.750 9.789 1.00 84.00 108 LYS A CA 1
ATOM 857 C C . LYS A 1 108 ? -12.533 -8.614 10.256 1.00 84.00 108 LYS A C 1
ATOM 859 O O . LYS A 1 108 ? -13.132 -8.739 11.326 1.00 84.00 108 LYS A O 1
ATOM 864 N N . ALA A 1 109 ? -12.663 -7.538 9.483 1.00 79.00 109 ALA A N 1
ATOM 865 C CA . ALA A 1 109 ? -13.550 -6.423 9.803 1.00 79.00 109 ALA A CA 1
ATOM 866 C C . ALA A 1 109 ? -15.019 -6.873 9.900 1.00 79.00 109 ALA A C 1
ATOM 868 O O . ALA A 1 109 ? -15.716 -6.501 10.847 1.00 79.00 109 ALA A O 1
ATOM 869 N N . ILE A 1 110 ? -15.453 -7.761 8.999 1.00 79.12 110 ILE A N 1
ATOM 870 C CA . ILE A 1 110 ? -16.803 -8.349 9.008 1.00 79.12 110 ILE A CA 1
ATOM 871 C C . ILE A 1 110 ? -17.033 -9.165 10.289 1.00 79.12 110 ILE A C 1
ATOM 873 O O . ILE A 1 110 ? -18.059 -9.016 10.955 1.00 79.12 110 ILE A O 1
ATOM 877 N N . SER A 1 111 ? -16.052 -9.984 10.682 1.00 72.38 111 SER A N 1
ATOM 878 C CA . SER A 1 111 ? -16.144 -10.816 11.890 1.00 72.38 111 SER A CA 1
ATOM 879 C C . SER A 1 111 ? -16.298 -9.986 13.173 1.00 72.38 111 SER A C 1
ATOM 881 O O . SER A 1 111 ? -17.087 -10.339 14.050 1.00 72.38 111 SER A O 1
ATOM 883 N N . ILE A 1 112 ? -15.587 -8.858 13.279 1.00 70.06 112 ILE A N 1
ATOM 884 C CA . ILE A 1 112 ? -15.654 -7.971 14.453 1.00 70.06 112 ILE A CA 1
ATOM 885 C C . ILE A 1 112 ? -17.017 -7.274 14.536 1.00 70.06 112 ILE A C 1
ATOM 887 O O . ILE A 1 112 ? -17.608 -7.225 15.617 1.00 70.06 112 ILE A O 1
ATOM 891 N N . ARG A 1 113 ? -17.559 -6.808 13.403 1.00 71.56 113 ARG A N 1
ATOM 892 C CA . ARG A 1 113 ? -18.896 -6.197 13.352 1.00 71.56 113 ARG A CA 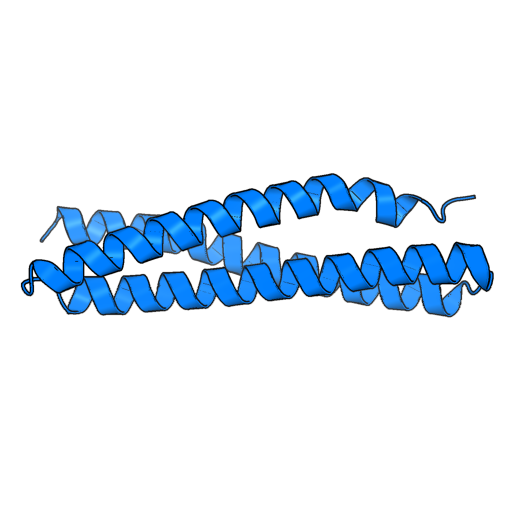1
ATOM 893 C C . ARG A 1 113 ? -19.985 -7.178 13.790 1.00 71.56 113 ARG A C 1
ATOM 895 O O . ARG A 1 113 ? -20.865 -6.801 14.556 1.00 71.56 113 ARG A O 1
ATOM 902 N N . HIS A 1 114 ? -19.882 -8.442 13.378 1.00 68.19 114 HIS A N 1
ATOM 903 C CA . HIS A 1 114 ? -20.819 -9.491 13.794 1.00 68.19 114 HIS A CA 1
ATOM 904 C C . HIS A 1 114 ? -20.778 -9.768 15.300 1.00 68.19 114 HIS A C 1
ATOM 906 O O . HIS A 1 114 ? -21.819 -9.956 15.922 1.00 68.19 114 HIS A O 1
ATOM 912 N N . LYS A 1 115 ? -19.586 -9.763 15.911 1.00 72.75 115 LYS A N 1
ATOM 913 C CA . LYS A 1 115 ? -19.438 -9.959 17.364 1.00 72.75 115 LYS A CA 1
ATOM 914 C C . LYS A 1 115 ? -19.991 -8.779 18.167 1.00 72.75 115 LYS A C 1
ATOM 916 O O . LYS A 1 115 ? -20.677 -9.002 19.156 1.00 72.75 115 LYS A O 1
ATOM 921 N N . ASN A 1 116 ? -19.755 -7.545 17.718 1.00 64.06 116 ASN A N 1
ATOM 922 C CA . ASN A 1 116 ? -20.250 -6.340 18.396 1.00 64.06 116 ASN A CA 1
ATOM 923 C C . ASN A 1 116 ? -21.785 -6.189 18.340 1.00 64.06 116 ASN A C 1
ATOM 925 O O . ASN A 1 116 ? -22.337 -5.498 19.179 1.00 64.06 116 ASN A O 1
ATOM 929 N N . LEU A 1 117 ? -22.472 -6.812 17.371 1.00 67.62 117 LEU A N 1
ATOM 930 C CA . LEU A 1 117 ? -23.944 -6.809 17.285 1.00 67.62 117 LEU A CA 1
ATOM 931 C C . LEU A 1 117 ? -24.617 -7.905 18.127 1.00 67.62 117 LEU A C 1
ATOM 933 O O . LEU A 1 117 ? -25.814 -7.832 18.375 1.00 67.62 117 LEU A O 1
ATOM 937 N N . LYS A 1 118 ? -23.869 -8.939 18.528 1.00 56.19 118 LYS A N 1
ATOM 938 C CA . LYS A 1 118 ? -24.372 -10.048 19.357 1.00 56.19 118 LYS A CA 1
ATOM 939 C C . LYS A 1 118 ? -24.146 -9.847 20.860 1.00 56.19 118 LYS A C 1
ATOM 941 O O . LYS A 1 118 ? -24.567 -10.704 21.630 1.00 56.19 118 LYS A O 1
ATOM 946 N N . THR A 1 119 ? -23.444 -8.781 21.246 1.00 49.19 119 THR A N 1
ATOM 947 C CA . THR A 1 119 ? -23.096 -8.446 22.636 1.00 49.19 119 THR A CA 1
ATOM 948 C C . THR A 1 119 ? -23.811 -7.167 23.027 1.00 49.19 119 THR A C 1
ATOM 950 O O . THR A 1 119 ? -24.324 -7.111 24.160 1.00 49.19 119 THR A O 1
#

pLDDT: mean 88.66, std 9.78, range [49.19, 97.75]

Sequence (119 aa):
MEWYGPLTILPAIGLIILSTANFLVSLNNEIYELEKDHKKEWVIREKLKQLKRLGIANALLYSSAIFLLTSALSKALFTSDFLFKLLMVIATVLITVALTILFIHSIKAISIRHKNLKT

Secondary structure (DSSP, 8-state):
--TTHHHHHHHHHHHHHHHHHHHHHHHHHHHHHHHHT-S-HHHHHHHHHHHHHHHHHHHHHHHHHHHHHHHHHHHHHH--HHHHHHHHHHHHHHHHHHHHHHHHHHHHHHHHHHHHH--

Radius of gyration: 18.51 Å; chains: 1; bounding box: 45×20×54 Å